Protein AF-A0A239UF97-F1 (afdb_monomer)

Secondary structure (DSSP, 8-state):
-------------------GGG-EEEHHHHHHTT--HHHHHHHHHTTSS--SEEETTEEEEEHHHHHHHHHHHHTT-

Foldseek 3Di:
DDPPPPPDPDDDPPPPPPPLQPDKDWPVVCVVVPNDPVLVVVCVVVVQFPFPDADPNIGMGRPVSVVSSVVVVVVVD

Radius of gyration: 19.4 Å; Cα contacts (8 Å, |Δi|>4): 60; chains: 1; bounding box: 54×35×38 Å

Organism: NCBI:txid70258

Sequence (77 aa):
MDDTSFGNIYIDSQPVTLDWDTLVTDESEMEVDGIPSSVIDMWVNKKQLIPSYTKDNLRHFYTKDVLNACRSYVKVY

Solvent-accessible surface area (backbone atoms only — not comparable to full-atom values): 4922 Å² total; per-residue (Å²): 135,88,84,78,77,76,75,79,83,79,76,81,80,69,80,78,84,69,60,71,88,72,39,68,45,41,55,68,58,40,39,74,75,66,45,53,66,72,56,54,50,50,31,41,76,69,66,62,38,72,67,76,49,74,56,96,92,35,52,26,29,44,47,64,50,54,52,51,41,53,57,60,56,60,73,76,106

Nearest PDB structures (foldseek):
  3ucs-assembly1_A  TM=7.619E-01  e=5.385E-01  Klebsiella pneumoniae 342
  4r4e-assembly1_A  TM=7.452E-01  e=1.497E+00  Bacillus subtilis subsp. subtilis str. 168
  7nvv-assembly1_2  TM=4.077E-01  e=4.768E+00  Homo sapiens
  7u5f-assembly1_A  TM=4.613E-01  e=8.226E+00  Pseudomonas aeruginosa PAO1

Mean predicted aligned error: 10.74 Å

pLDDT: mean 81.52, std 15.32, range [42.09, 94.69]

Structure (mmCIF, N/CA/C/O backbone):
data_AF-A0A239UF97-F1
#
_entry.id   AF-A0A239UF97-F1
#
loop_
_atom_site.group_PDB
_atom_site.id
_atom_site.type_symbol
_atom_site.label_atom_id
_atom_site.label_alt_id
_atom_site.label_comp_id
_atom_site.label_asym_id
_atom_site.label_entity_id
_atom_site.label_seq_id
_atom_site.pdbx_PDB_ins_code
_atom_site.Cartn_x
_atom_site.Cartn_y
_atom_site.Cartn_z
_atom_site.occupancy
_atom_site.B_iso_or_equiv
_atom_site.auth_seq_id
_atom_site.auth_comp_id
_atom_site.auth_asym_id
_atom_site.auth_atom_id
_atom_site.pdbx_PDB_model_num
ATOM 1 N N . MET A 1 1 ? 43.336 -22.697 -32.846 1.00 42.09 1 MET A N 1
ATOM 2 C CA . MET A 1 1 ? 43.433 -22.439 -31.399 1.00 42.09 1 MET A CA 1
ATOM 3 C C . MET A 1 1 ? 42.282 -21.513 -31.091 1.00 42.09 1 MET A C 1
ATOM 5 O O . MET A 1 1 ? 42.183 -20.483 -31.739 1.00 42.09 1 MET A O 1
ATOM 9 N N . ASP A 1 2 ? 41.338 -22.001 -30.298 1.00 47.25 2 ASP A N 1
ATOM 10 C CA . ASP A 1 2 ? 40.040 -21.374 -30.061 1.00 47.25 2 ASP A CA 1
ATOM 11 C C . ASP A 1 2 ? 40.192 -20.386 -28.899 1.00 47.25 2 ASP A C 1
ATOM 13 O O . ASP A 1 2 ? 40.500 -20.797 -27.780 1.00 47.25 2 ASP A O 1
ATOM 17 N N . ASP A 1 3 ? 40.091 -19.092 -29.193 1.00 55.81 3 ASP A N 1
ATOM 18 C CA . ASP A 1 3 ? 40.354 -17.994 -28.257 1.00 55.81 3 ASP A CA 1
ATOM 19 C C . ASP A 1 3 ? 39.022 -17.481 -27.689 1.00 55.81 3 ASP A C 1
ATOM 21 O O . ASP A 1 3 ? 38.644 -16.318 -27.825 1.00 55.81 3 ASP A O 1
ATOM 25 N N . THR A 1 4 ? 38.244 -18.393 -27.101 1.00 58.16 4 THR A N 1
ATOM 26 C CA . THR A 1 4 ? 36.987 -18.042 -26.432 1.00 58.16 4 THR A CA 1
ATOM 27 C C . THR A 1 4 ? 37.284 -17.706 -24.970 1.00 58.16 4 THR A C 1
ATOM 29 O O . THR A 1 4 ? 37.125 -18.526 -24.064 1.00 58.16 4 THR A O 1
ATOM 32 N N . SER A 1 5 ? 37.764 -16.482 -24.735 1.00 58.16 5 SER A N 1
ATOM 33 C CA . SER A 1 5 ? 37.840 -15.896 -23.396 1.00 58.16 5 SER A CA 1
ATOM 34 C C . SER A 1 5 ? 36.418 -15.606 -22.910 1.00 58.16 5 SER A C 1
ATOM 36 O O . SER A 1 5 ? 35.781 -14.641 -23.335 1.00 58.16 5 SER A O 1
ATOM 38 N N . PHE A 1 6 ? 35.890 -16.455 -22.027 1.00 61.41 6 PHE A N 1
ATOM 39 C CA . PHE A 1 6 ? 34.720 -16.099 -21.231 1.00 61.41 6 PHE A CA 1
ATOM 40 C C . PHE A 1 6 ? 35.147 -14.962 -20.306 1.00 61.41 6 PHE A C 1
ATOM 42 O O . PHE A 1 6 ? 35.873 -15.188 -19.339 1.00 61.41 6 PHE A O 1
ATOM 49 N N . GLY A 1 7 ? 34.758 -13.732 -20.650 1.00 60.31 7 GLY A N 1
ATOM 50 C CA . GLY A 1 7 ? 35.004 -12.563 -19.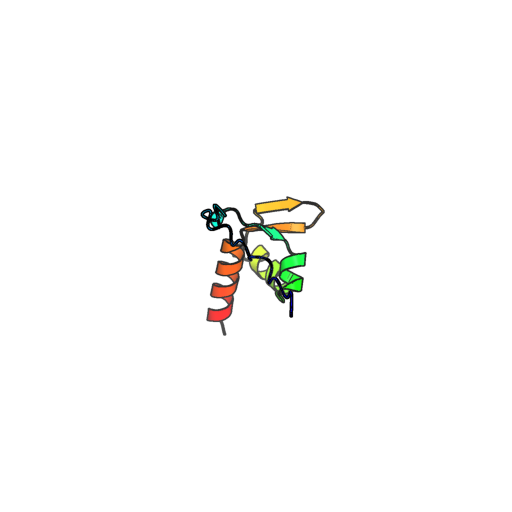817 1.00 60.31 7 GLY A CA 1
ATOM 51 C C . GLY A 1 7 ? 34.594 -12.868 -18.380 1.00 60.31 7 GLY A C 1
ATOM 52 O O . GLY A 1 7 ? 33.465 -13.291 -18.132 1.00 60.31 7 GLY A O 1
ATOM 53 N N . ASN A 1 8 ? 35.538 -12.717 -17.450 1.00 66.06 8 ASN A N 1
ATOM 54 C CA . ASN A 1 8 ? 35.315 -12.984 -16.036 1.00 66.06 8 ASN A CA 1
ATOM 55 C C . ASN A 1 8 ? 34.095 -12.185 -15.562 1.00 66.06 8 ASN A C 1
ATOM 57 O O . ASN A 1 8 ? 34.120 -10.954 -15.550 1.00 66.06 8 ASN A O 1
ATOM 61 N N . ILE A 1 9 ? 33.027 -12.885 -15.178 1.00 65.69 9 ILE A N 1
ATOM 62 C CA . ILE A 1 9 ? 31.871 -12.267 -14.532 1.00 65.69 9 ILE A CA 1
ATOM 63 C C . ILE A 1 9 ? 32.326 -11.875 -13.128 1.00 65.69 9 ILE A C 1
ATOM 65 O O . ILE A 1 9 ? 32.462 -12.719 -12.243 1.00 65.69 9 ILE A O 1
ATOM 69 N N . TYR A 1 10 ? 32.600 -10.589 -12.935 1.00 65.31 10 TYR A N 1
ATOM 70 C CA . TYR A 1 10 ? 32.850 -10.026 -11.617 1.00 65.31 10 TYR A CA 1
ATOM 71 C C . TYR A 1 10 ? 31.508 -9.807 -10.922 1.00 65.31 10 TYR A C 1
ATOM 73 O O . TYR A 1 10 ? 30.770 -8.880 -11.249 1.00 65.31 10 TYR A O 1
ATOM 81 N N . ILE A 1 11 ? 31.185 -10.688 -9.976 1.00 63.47 11 ILE A N 1
ATOM 82 C CA . ILE A 1 11 ? 30.094 -10.464 -9.029 1.00 63.47 11 ILE A CA 1
ATOM 83 C C . ILE A 1 11 ? 30.672 -9.615 -7.903 1.00 63.47 11 ILE A C 1
ATOM 85 O O . ILE A 1 11 ? 31.501 -10.094 -7.128 1.00 63.47 11 ILE A O 1
ATOM 89 N N . ASP A 1 12 ? 30.261 -8.351 -7.835 1.00 71.12 12 ASP A N 1
ATOM 90 C CA . ASP A 1 12 ? 30.576 -7.515 -6.686 1.00 71.12 12 ASP A CA 1
ATOM 91 C C . ASP A 1 12 ? 29.808 -8.040 -5.465 1.00 71.12 12 ASP A C 1
ATOM 93 O O . ASP A 1 12 ? 28.579 -8.021 -5.423 1.00 71.12 12 ASP A O 1
ATOM 97 N N . SER A 1 13 ? 30.548 -8.570 -4.492 1.00 65.00 13 SER A N 1
ATOM 98 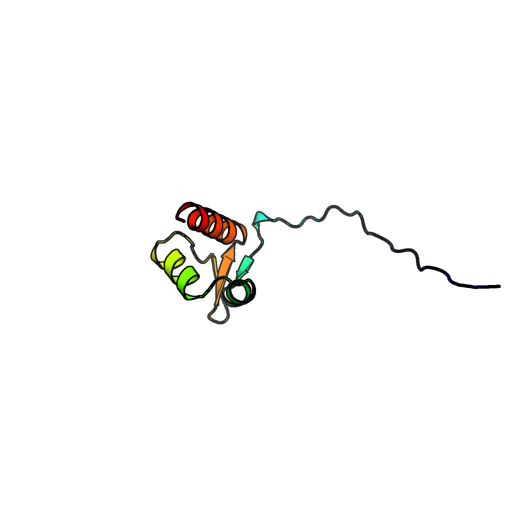C CA . SER A 1 13 ? 30.010 -9.125 -3.252 1.00 65.00 13 SER A CA 1
ATOM 99 C C . SER A 1 13 ? 29.865 -8.075 -2.151 1.00 65.00 13 SER A C 1
ATOM 101 O O . SER A 1 13 ? 29.763 -8.455 -0.980 1.00 65.00 13 SER A O 1
ATOM 103 N N . GLN A 1 14 ? 29.928 -6.773 -2.471 1.00 75.38 14 GLN A N 1
ATOM 104 C CA . GLN A 1 14 ? 29.600 -5.748 -1.486 1.00 75.38 14 GLN A CA 1
ATOM 105 C C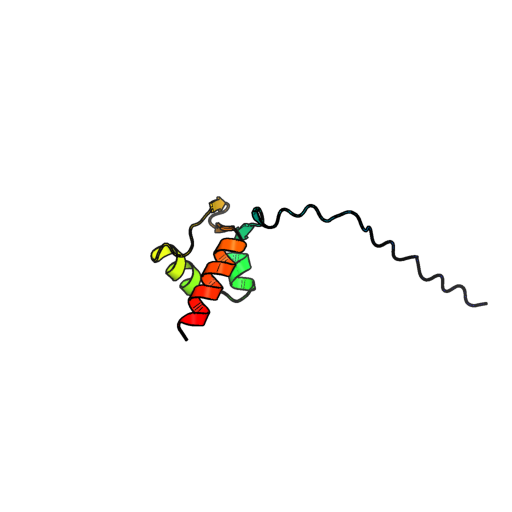 . GLN A 1 14 ? 28.223 -6.057 -0.869 1.00 75.38 14 GLN A C 1
ATOM 107 O O . GLN A 1 14 ? 27.284 -6.407 -1.592 1.00 75.38 14 GLN A O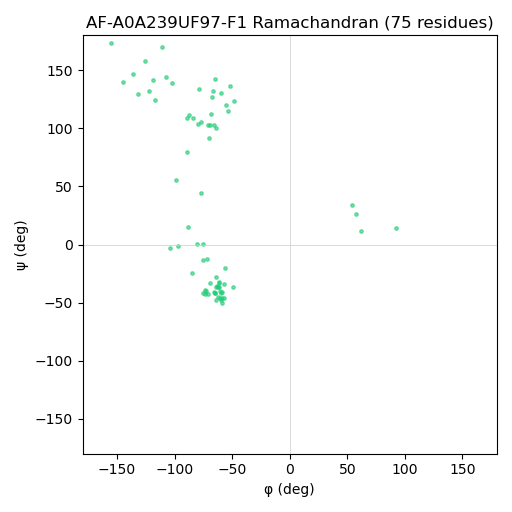 1
ATOM 112 N N . PRO A 1 15 ? 28.077 -5.935 0.463 1.00 61.84 15 PRO A N 1
ATOM 113 C CA . PRO A 1 15 ? 26.780 -6.048 1.102 1.00 61.84 15 PRO A CA 1
ATOM 114 C C . PRO A 1 15 ? 25.832 -5.047 0.453 1.00 61.84 15 PRO A C 1
ATOM 116 O O . PRO A 1 15 ? 26.081 -3.842 0.472 1.00 61.84 15 PRO A O 1
ATOM 119 N N . VAL A 1 16 ? 24.745 -5.545 -0.128 1.00 60.03 16 VAL A N 1
ATOM 120 C CA . VAL A 1 16 ? 23.666 -4.693 -0.611 1.00 60.03 16 VAL A CA 1
ATOM 121 C C . VAL A 1 16 ? 23.070 -4.009 0.619 1.00 60.03 16 VAL A C 1
ATOM 123 O O . VAL A 1 16 ? 22.295 -4.609 1.361 1.00 60.03 16 VAL A O 1
ATOM 126 N N . THR A 1 17 ? 23.445 -2.752 0.862 1.00 63.88 17 THR A N 1
ATOM 127 C CA . THR A 1 17 ? 22.851 -1.886 1.894 1.00 63.88 17 THR A CA 1
ATOM 128 C C . THR A 1 17 ? 21.499 -1.357 1.418 1.00 63.88 17 THR A C 1
ATOM 130 O O . THR A 1 17 ? 21.223 -0.161 1.499 1.00 63.88 17 THR A O 1
ATOM 133 N N . LEU A 1 18 ? 20.677 -2.231 0.833 1.00 61.31 18 LEU A N 1
ATOM 134 C CA . LEU A 1 18 ? 19.307 -1.889 0.502 1.00 61.31 18 LEU A CA 1
ATOM 135 C C . LEU A 1 18 ? 18.536 -1.940 1.810 1.00 61.31 18 LEU A C 1
ATOM 137 O O . LEU A 1 18 ? 18.289 -3.014 2.362 1.00 61.31 18 LEU A O 1
ATOM 141 N N . ASP A 1 19 ? 18.222 -0.763 2.333 1.00 68.38 19 ASP A N 1
ATOM 142 C CA . ASP A 1 19 ? 17.343 -0.650 3.478 1.00 68.38 19 ASP A CA 1
ATOM 143 C C . ASP A 1 19 ? 15.925 -1.014 3.023 1.00 68.38 19 ASP A C 1
ATOM 145 O O . ASP A 1 19 ? 15.174 -0.182 2.509 1.00 68.38 19 ASP A O 1
ATOM 149 N N . TRP A 1 20 ? 15.588 -2.296 3.163 1.00 64.88 20 TRP A N 1
ATOM 150 C CA . TRP A 1 20 ? 14.292 -2.862 2.790 1.00 64.88 20 TRP A CA 1
ATOM 151 C C . TRP A 1 20 ? 13.118 -2.149 3.477 1.00 64.88 20 TRP A C 1
ATOM 153 O O . TRP A 1 20 ? 11.999 -2.202 2.967 1.00 64.88 20 TRP A O 1
ATOM 163 N N . ASP A 1 21 ? 13.360 -1.438 4.586 1.00 69.38 21 ASP A N 1
ATOM 164 C CA . ASP A 1 21 ? 12.345 -0.633 5.263 1.00 69.38 21 ASP A CA 1
ATOM 165 C C . ASP A 1 21 ? 12.014 0.684 4.547 1.00 69.38 21 ASP A C 1
ATOM 167 O O . ASP A 1 21 ? 10.989 1.294 4.871 1.00 69.38 21 ASP A O 1
ATOM 171 N N . THR A 1 22 ? 12.841 1.099 3.581 1.00 75.81 22 THR A N 1
ATOM 172 C CA . THR A 1 22 ? 12.707 2.356 2.821 1.00 75.81 22 THR A CA 1
ATOM 173 C C . THR A 1 22 ? 12.165 2.168 1.410 1.00 75.81 22 THR A C 1
ATOM 175 O O . THR A 1 22 ? 11.946 3.155 0.712 1.00 75.81 22 THR A O 1
ATOM 178 N N . LEU A 1 23 ? 11.922 0.927 0.981 1.00 86.88 23 LEU A N 1
ATOM 179 C CA . LEU A 1 23 ? 11.396 0.654 -0.351 1.00 86.88 23 LEU A CA 1
ATOM 180 C C . LEU A 1 23 ? 9.968 1.166 -0.487 1.00 86.88 23 LEU A C 1
ATOM 182 O O . LEU A 1 23 ? 9.079 0.795 0.287 1.00 86.88 23 LEU A O 1
ATOM 186 N N . VAL A 1 24 ? 9.744 1.965 -1.520 1.00 90.56 24 VAL A N 1
ATOM 187 C CA . VAL A 1 24 ? 8.454 2.561 -1.844 1.00 90.56 24 VAL A CA 1
ATOM 188 C C . VAL A 1 24 ? 8.015 2.070 -3.216 1.00 90.56 24 VAL A C 1
ATOM 190 O O . VAL A 1 24 ? 8.847 1.951 -4.107 1.00 90.56 24 VAL A O 1
ATOM 193 N N . THR A 1 25 ? 6.720 1.815 -3.359 1.00 92.31 25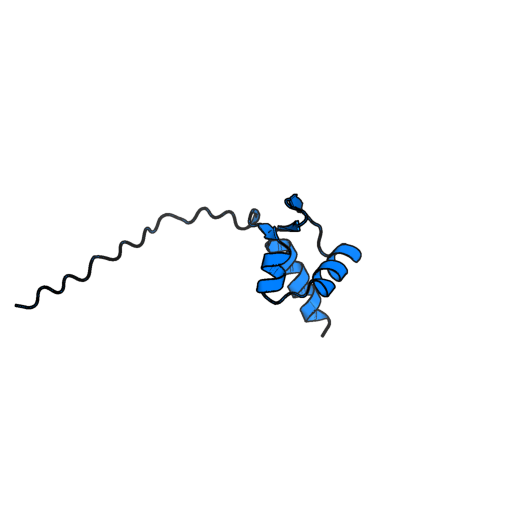 THR A N 1
ATOM 194 C CA . THR A 1 25 ? 6.060 1.512 -4.630 1.00 92.31 25 THR A CA 1
ATOM 195 C C . THR A 1 25 ? 4.885 2.459 -4.836 1.00 92.31 25 THR A C 1
ATOM 197 O O . THR A 1 25 ? 4.387 3.048 -3.868 1.00 92.31 25 THR A O 1
ATOM 200 N N . ASP A 1 26 ? 4.460 2.649 -6.077 1.00 93.88 26 ASP A N 1
ATOM 201 C CA . ASP A 1 26 ? 3.269 3.427 -6.411 1.00 93.88 26 ASP A CA 1
ATOM 202 C C . ASP A 1 26 ? 2.119 2.575 -6.947 1.00 93.88 26 ASP A C 1
ATOM 204 O O . ASP A 1 26 ? 2.249 1.386 -7.221 1.00 93.88 26 ASP A O 1
ATOM 208 N N . GLU A 1 27 ? 0.951 3.195 -7.068 1.00 92.44 27 GLU A N 1
ATOM 209 C CA . GLU A 1 27 ? -0.268 2.510 -7.508 1.00 92.44 27 GLU A CA 1
ATOM 210 C C . GLU A 1 27 ? -0.171 1.925 -8.905 1.00 92.44 27 GLU A C 1
ATOM 212 O O . GLU A 1 27 ? -0.777 0.890 -9.160 1.00 92.44 27 GLU A O 1
ATOM 217 N N . SER A 1 28 ? 0.582 2.568 -9.797 1.00 93.88 28 SER A N 1
ATOM 218 C CA . SER A 1 28 ? 0.733 2.084 -11.163 1.00 93.88 28 SER A CA 1
ATOM 219 C C . SER A 1 28 ? 1.608 0.833 -11.202 1.00 93.88 28 SER A C 1
ATOM 221 O O . SER A 1 28 ? 1.266 -0.132 -11.884 1.00 93.88 28 SER A O 1
ATOM 223 N N . GLU A 1 29 ? 2.680 0.800 -10.408 1.00 93.31 29 GLU A N 1
ATOM 224 C CA . GLU A 1 29 ? 3.510 -0.391 -10.219 1.00 93.31 29 GLU A CA 1
ATOM 225 C C . GLU A 1 29 ? 2.700 -1.533 -9.595 1.00 93.31 29 GLU A C 1
ATOM 227 O O . GLU A 1 29 ? 2.721 -2.657 -10.094 1.00 93.31 29 GLU A O 1
ATOM 232 N N . MET A 1 30 ? 1.904 -1.236 -8.564 1.00 93.12 30 MET A N 1
ATOM 233 C CA . MET A 1 30 ? 1.027 -2.221 -7.926 1.00 93.12 30 MET A CA 1
ATOM 234 C C . MET A 1 30 ? -0.005 -2.808 -8.905 1.00 93.12 30 MET A C 1
ATOM 236 O O . MET A 1 30 ? -0.270 -4.011 -8.864 1.00 93.12 30 MET A O 1
ATOM 240 N N . GLU A 1 31 ? -0.577 -1.990 -9.794 1.00 93.50 31 GLU A N 1
ATOM 241 C CA . GLU A 1 31 ? -1.476 -2.459 -10.855 1.00 93.50 31 GLU A CA 1
ATOM 242 C C . GLU A 1 31 ? -0.764 -3.364 -11.866 1.00 93.50 31 GLU A C 1
ATOM 244 O O . GLU A 1 31 ? -1.315 -4.401 -12.248 1.00 93.50 31 GLU A O 1
ATOM 249 N N . VAL A 1 32 ? 0.464 -3.014 -12.266 1.00 93.25 32 VAL A N 1
ATOM 250 C CA . VAL A 1 32 ? 1.307 -3.839 -13.152 1.00 93.25 32 VAL A CA 1
A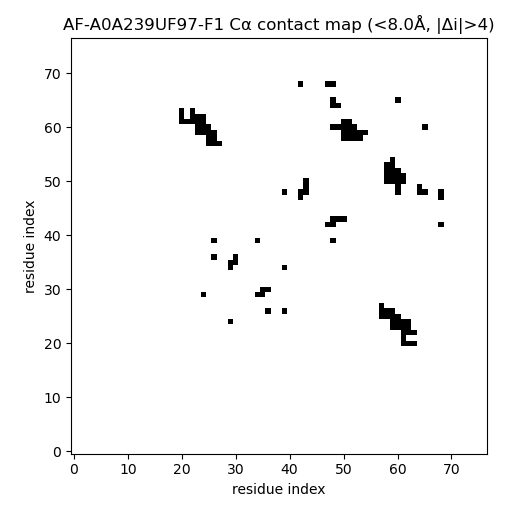TOM 251 C C . VAL A 1 32 ? 1.636 -5.190 -12.509 1.00 93.25 32 VAL A C 1
ATOM 253 O O . VAL A 1 32 ? 1.606 -6.214 -13.193 1.00 93.25 32 VAL A O 1
ATOM 256 N N . ASP A 1 33 ? 1.847 -5.213 -11.193 1.00 89.38 33 ASP A N 1
ATOM 257 C CA . ASP A 1 33 ? 2.071 -6.428 -10.401 1.00 89.38 33 ASP A CA 1
ATOM 258 C C . ASP A 1 33 ? 0.784 -7.239 -10.142 1.00 89.38 33 ASP A C 1
ATOM 260 O O . ASP A 1 33 ? 0.810 -8.302 -9.512 1.00 89.38 33 ASP A O 1
ATOM 264 N N . GLY A 1 34 ? -0.357 -6.776 -10.662 1.00 90.44 34 GLY A N 1
ATOM 265 C CA . GLY A 1 34 ? -1.629 -7.492 -10.641 1.00 90.44 34 GLY A CA 1
ATOM 266 C C . GLY A 1 34 ? -2.524 -7.177 -9.444 1.00 90.44 34 GLY A C 1
ATOM 267 O O . GLY A 1 34 ? -3.487 -7.911 -9.212 1.00 90.44 34 GLY A O 1
ATOM 268 N N . ILE A 1 35 ? -2.249 -6.108 -8.689 1.00 91.75 35 ILE A N 1
ATOM 269 C CA . ILE A 1 35 ? -3.136 -5.598 -7.636 1.00 91.75 35 ILE A CA 1
ATOM 270 C C . ILE A 1 35 ? -4.098 -4.577 -8.263 1.00 91.75 35 ILE A C 1
ATOM 272 O O . ILE A 1 35 ? -3.683 -3.468 -8.582 1.00 91.75 35 ILE A O 1
ATOM 276 N N . PRO A 1 36 ? -5.397 -4.886 -8.423 1.00 93.00 36 PRO A N 1
ATOM 277 C CA . PRO A 1 36 ? -6.329 -3.955 -9.056 1.00 93.00 36 PRO A CA 1
ATOM 278 C C . PRO A 1 36 ? -6.508 -2.678 -8.225 1.00 93.00 36 PRO A C 1
ATOM 280 O O . PRO A 1 36 ? -6.654 -2.770 -7.003 1.00 93.00 36 PRO A O 1
ATOM 283 N N . SER A 1 37 ? -6.637 -1.512 -8.869 1.00 92.88 37 SER A N 1
ATOM 284 C CA . SER A 1 37 ? -6.928 -0.227 -8.198 1.00 92.88 37 SER A CA 1
ATOM 285 C C . SER A 1 37 ? -8.105 -0.292 -7.229 1.00 92.88 37 SER A C 1
ATOM 287 O O . SER A 1 37 ? -8.043 0.279 -6.145 1.00 92.88 37 SER A O 1
ATOM 289 N N . SER A 1 38 ? -9.152 -1.056 -7.551 1.00 93.62 38 SER A N 1
ATOM 290 C CA . SER A 1 38 ? -10.304 -1.243 -6.659 1.00 93.62 38 SER A CA 1
ATOM 291 C C . SER A 1 38 ? -9.941 -1.893 -5.315 1.00 93.62 38 SER A C 1
ATOM 293 O O . SER A 1 38 ? -10.544 -1.577 -4.286 1.00 93.62 38 SER A O 1
ATOM 295 N N . VAL A 1 39 ? -8.944 -2.782 -5.299 1.00 93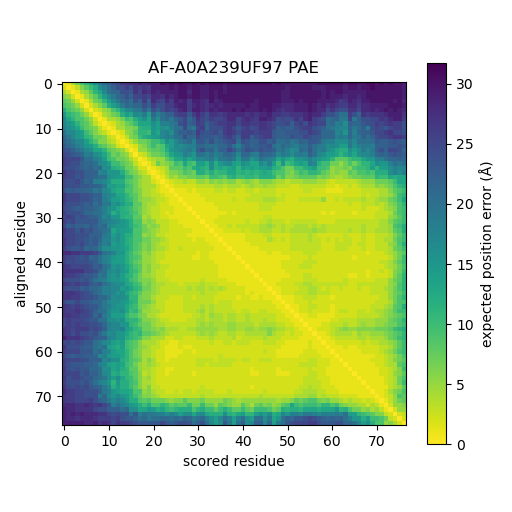.62 39 VAL A N 1
ATOM 296 C CA . VAL A 1 39 ? -8.420 -3.417 -4.082 1.00 93.62 39 VAL A CA 1
ATOM 297 C C . VAL A 1 39 ? -7.556 -2.430 -3.302 1.00 93.62 39 VAL A C 1
ATOM 299 O O . VAL A 1 39 ? -7.704 -2.334 -2.082 1.00 93.62 39 VAL A O 1
ATOM 302 N N . ILE A 1 40 ? -6.720 -1.655 -3.998 1.00 92.88 40 ILE A N 1
ATOM 303 C CA . ILE A 1 40 ? -5.900 -0.595 -3.394 1.00 92.88 40 ILE A CA 1
ATOM 304 C C . ILE A 1 40 ? -6.805 0.429 -2.699 1.00 92.88 40 ILE A C 1
ATOM 306 O O . ILE A 1 40 ? -6.649 0.695 -1.506 1.00 92.88 40 ILE A O 1
ATOM 310 N N . ASP A 1 41 ? -7.832 0.917 -3.396 1.00 94.38 41 ASP A N 1
ATOM 311 C CA . ASP A 1 41 ? -8.832 1.834 -2.851 1.00 94.38 41 ASP A CA 1
ATOM 312 C C . ASP A 1 41 ? -9.579 1.242 -1.660 1.00 94.38 41 ASP A C 1
ATOM 314 O O . ASP A 1 41 ? -9.806 1.928 -0.661 1.00 94.38 41 ASP A O 1
ATOM 318 N N . MET A 1 42 ? -9.954 -0.038 -1.720 1.00 94.31 42 MET A N 1
ATOM 319 C CA . MET A 1 42 ? -10.575 -0.716 -0.584 1.00 94.31 42 MET A CA 1
ATOM 320 C C . MET A 1 42 ? -9.654 -0.697 0.644 1.00 94.31 42 MET A C 1
ATOM 322 O O . MET A 1 42 ? -10.127 -0.397 1.745 1.00 94.31 42 MET A O 1
ATOM 326 N N . TRP A 1 43 ? -8.366 -1.014 0.484 1.00 94.56 43 TRP A N 1
ATOM 327 C CA . TRP A 1 43 ? -7.408 -1.007 1.592 1.00 94.56 43 TRP A CA 1
ATOM 328 C C . TRP A 1 43 ? -7.193 0.395 2.157 1.00 94.56 43 TRP A C 1
ATOM 330 O O . TRP A 1 43 ? -7.193 0.557 3.381 1.00 94.56 43 TRP A O 1
ATOM 340 N N . VAL A 1 44 ? -7.089 1.409 1.296 1.00 93.88 44 VAL A N 1
ATOM 341 C CA . VAL A 1 44 ? -6.949 2.809 1.718 1.00 93.88 44 VAL A CA 1
ATOM 342 C C . VAL A 1 44 ? -8.192 3.283 2.475 1.00 93.88 44 VAL A C 1
ATOM 344 O O . VAL A 1 44 ? -8.081 3.804 3.586 1.00 93.88 44 VAL A O 1
ATOM 347 N N . ASN A 1 45 ? -9.391 3.020 1.950 1.00 94.31 45 ASN A N 1
ATOM 348 C CA . ASN A 1 45 ? -10.654 3.411 2.584 1.00 94.31 45 ASN A CA 1
ATOM 349 C C . ASN A 1 45 ? -10.866 2.736 3.948 1.00 94.31 45 ASN A C 1
ATOM 351 O O . ASN A 1 45 ? -11.387 3.350 4.881 1.00 94.31 45 ASN A O 1
ATOM 355 N N . LYS A 1 46 ? -10.426 1.481 4.093 1.00 92.88 46 LYS A N 1
ATOM 356 C CA . LYS A 1 46 ? -10.461 0.741 5.365 1.00 92.88 46 LYS A CA 1
ATOM 357 C C . LYS A 1 46 ? -9.313 1.097 6.315 1.00 92.88 46 LYS A C 1
ATOM 359 O O . LYS A 1 46 ? -9.251 0.527 7.402 1.00 92.88 46 LYS A O 1
ATOM 364 N N . LYS A 1 47 ? -8.416 2.017 5.931 1.00 92.00 47 LYS A N 1
ATOM 365 C CA . LYS A 1 47 ? -7.188 2.371 6.668 1.00 92.00 47 LYS A CA 1
ATOM 366 C C . LYS A 1 47 ? -6.254 1.176 6.914 1.00 92.00 47 LYS A C 1
ATOM 368 O O . LYS A 1 47 ? -5.509 1.161 7.888 1.00 92.00 47 LYS A O 1
ATOM 373 N N . GLN A 1 48 ? -6.317 0.165 6.048 1.00 91.44 48 GLN A N 1
ATOM 374 C CA . GLN A 1 48 ? -5.440 -1.011 6.074 1.00 91.44 48 GLN A CA 1
ATOM 375 C C . GLN A 1 48 ? -4.124 -0.758 5.335 1.00 91.44 48 GLN A C 1
ATOM 377 O O . GLN A 1 48 ? -3.124 -1.402 5.633 1.00 91.44 48 GLN A O 1
ATOM 382 N N . LEU A 1 49 ? -4.132 0.191 4.400 1.00 93.56 49 LEU A N 1
ATOM 383 C CA . LEU A 1 49 ? -2.961 0.683 3.693 1.00 93.56 49 LEU A CA 1
ATOM 384 C C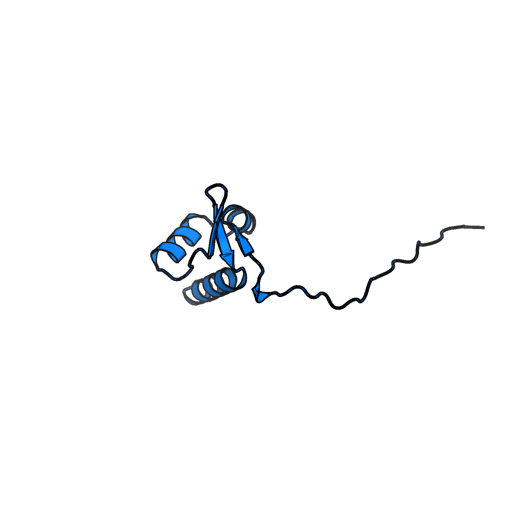 . LEU A 1 49 ? -2.992 2.213 3.736 1.00 93.56 49 LEU A C 1
ATOM 386 O O . LEU A 1 49 ? -4.023 2.817 3.445 1.00 93.56 49 LEU A O 1
ATOM 390 N N . ILE A 1 50 ? -1.893 2.844 4.144 1.00 93.69 50 ILE A N 1
ATOM 391 C CA . ILE A 1 50 ? -1.808 4.301 4.296 1.00 93.69 50 ILE A CA 1
ATOM 392 C C . ILE A 1 50 ? -0.753 4.816 3.311 1.00 93.69 50 ILE A C 1
ATOM 394 O O . ILE A 1 50 ? 0.382 4.344 3.370 1.00 93.69 50 ILE A O 1
ATOM 398 N N . PRO A 1 51 ? -1.093 5.766 2.420 1.00 93.88 51 PRO A N 1
ATOM 399 C CA . PRO A 1 51 ? -0.108 6.404 1.555 1.00 93.88 51 PRO A CA 1
ATOM 400 C C . PRO 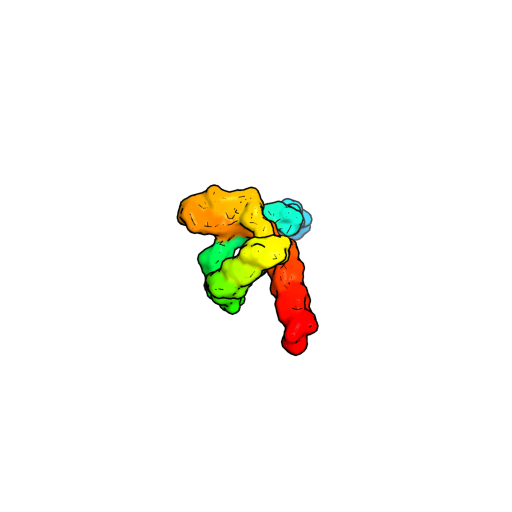A 1 51 ? 0.970 7.101 2.385 1.00 93.88 51 PRO A C 1
ATOM 402 O O . PRO A 1 51 ? 0.648 7.875 3.287 1.00 93.88 51 PRO A O 1
ATOM 405 N N . SER A 1 52 ? 2.240 6.853 2.074 1.00 92.25 52 SER A N 1
ATOM 406 C CA . SER A 1 52 ? 3.363 7.551 2.704 1.00 92.25 52 SER A CA 1
ATOM 407 C C . SER A 1 52 ? 3.477 8.983 2.181 1.00 92.25 52 SER A C 1
ATOM 409 O O . SER A 1 52 ? 3.664 9.919 2.956 1.00 92.25 52 SER A O 1
ATOM 411 N N . TYR A 1 53 ? 3.317 9.162 0.869 1.00 92.44 53 TYR A N 1
ATOM 412 C CA . TYR A 1 53 ? 3.243 10.460 0.207 1.00 92.44 53 TYR A CA 1
ATOM 413 C C . TYR A 1 53 ? 2.483 10.358 -1.121 1.00 92.44 53 TYR A C 1
ATOM 415 O O . TYR A 1 53 ? 2.130 9.275 -1.589 1.00 92.44 53 TYR A O 1
ATOM 423 N N . THR A 1 54 ? 2.232 11.510 -1.738 1.00 93.81 54 THR A N 1
ATOM 424 C CA . THR A 1 54 ? 1.652 11.614 -3.079 1.00 93.81 54 THR A CA 1
ATOM 425 C C . THR A 1 54 ? 2.603 12.397 -3.967 1.00 93.81 54 THR A C 1
ATOM 427 O O . THR A 1 54 ? 3.083 13.460 -3.570 1.00 93.81 54 THR A O 1
ATOM 430 N N . LYS A 1 55 ? 2.879 11.876 -5.161 1.00 91.94 55 LYS A N 1
ATOM 431 C CA . LYS A 1 55 ? 3.718 12.520 -6.174 1.00 91.94 55 LYS A CA 1
ATOM 432 C C . LYS A 1 55 ? 3.143 12.190 -7.548 1.00 91.94 55 LYS A C 1
ATOM 434 O O . LYS A 1 55 ? 2.662 11.087 -7.752 1.00 91.94 55 LYS A O 1
ATOM 439 N N . ASP A 1 56 ? 3.125 13.163 -8.457 1.00 91.38 56 ASP A N 1
ATOM 440 C CA . ASP A 1 56 ? 2.621 12.978 -9.828 1.00 91.38 56 ASP A CA 1
ATOM 441 C C . ASP A 1 56 ? 1.183 12.411 -9.893 1.00 91.38 56 ASP A C 1
ATOM 443 O O . ASP A 1 56 ? 0.829 11.662 -10.796 1.00 91.38 56 ASP A O 1
ATOM 447 N N . ASN A 1 57 ? 0.337 12.794 -8.925 1.00 91.19 57 ASN A N 1
ATOM 448 C CA . ASN A 1 57 ? -1.024 12.275 -8.702 1.00 91.19 57 ASN A CA 1
ATOM 449 C C . ASN A 1 57 ? -1.122 10.775 -8.369 1.00 91.19 57 ASN A C 1
ATOM 451 O O . ASN A 1 57 ? -2.230 10.247 -8.325 1.00 91.19 57 ASN A O 1
ATOM 455 N N . LEU A 1 58 ? -0.005 10.111 -8.071 1.00 91.56 58 LEU A N 1
ATOM 456 C CA . LEU A 1 58 ? 0.035 8.729 -7.605 1.00 91.56 58 LEU A CA 1
ATOM 457 C C . LEU A 1 58 ? 0.264 8.680 -6.096 1.00 91.56 58 LEU A C 1
ATOM 459 O O . LEU A 1 58 ? 1.057 9.449 -5.532 1.00 91.56 58 LEU A O 1
ATOM 463 N N . ARG A 1 59 ? -0.444 7.772 -5.419 1.00 94.69 59 ARG A N 1
ATOM 464 C CA . ARG A 1 59 ? -0.157 7.450 -4.020 1.00 94.69 59 ARG A CA 1
ATOM 465 C C . ARG A 1 59 ? 1.044 6.512 -3.976 1.00 94.69 59 ARG A C 1
ATOM 467 O O . ARG A 1 59 ? 1.126 5.540 -4.716 1.00 94.69 59 ARG A O 1
ATOM 474 N N . HIS A 1 60 ? 1.973 6.819 -3.090 1.00 94.56 60 HIS A N 1
ATOM 475 C CA . HIS A 1 60 ? 3.137 5.991 -2.840 1.00 94.56 60 HIS A CA 1
ATOM 476 C C . HIS A 1 60 ? 2.992 5.302 -1.489 1.00 94.56 60 HIS A C 1
ATOM 478 O O . HIS A 1 60 ? 2.461 5.881 -0.538 1.00 94.56 60 HIS A O 1
ATOM 484 N N . PHE A 1 61 ? 3.475 4.070 -1.397 1.00 94.38 61 PHE A N 1
ATOM 485 C CA . PHE A 1 61 ? 3.335 3.215 -0.226 1.00 94.38 61 PHE A CA 1
ATOM 486 C C . PHE A 1 61 ? 4.651 2.532 0.082 1.00 94.38 61 PHE A C 1
ATOM 488 O O . PHE A 1 61 ? 5.393 2.160 -0.824 1.00 94.38 61 PHE A O 1
ATOM 495 N N . TYR A 1 62 ? 4.927 2.296 1.360 1.00 93.44 62 TYR A N 1
ATOM 496 C CA . TYR A 1 62 ? 6.027 1.407 1.693 1.00 93.44 62 TYR A CA 1
ATOM 497 C C . TYR A 1 62 ? 5.695 -0.012 1.239 1.00 93.44 62 TYR A C 1
ATOM 499 O O . TYR A 1 62 ? 4.633 -0.555 1.551 1.00 93.44 62 TYR A O 1
ATOM 507 N N . THR A 1 63 ? 6.642 -0.642 0.552 1.00 90.56 63 THR A N 1
ATOM 508 C CA . THR A 1 63 ? 6.485 -1.992 -0.008 1.00 90.56 63 THR A CA 1
ATOM 509 C C . THR A 1 63 ? 6.134 -3.009 1.085 1.00 90.56 63 THR A C 1
ATOM 511 O O . THR A 1 63 ? 5.339 -3.924 0.876 1.00 90.56 63 THR A O 1
ATOM 514 N N . LYS A 1 64 ? 6.659 -2.814 2.303 1.00 90.06 64 LYS A N 1
ATOM 515 C CA . LYS A 1 64 ? 6.329 -3.639 3.474 1.00 90.06 64 LYS A CA 1
ATOM 516 C C . LYS A 1 64 ? 4.859 -3.537 3.894 1.00 90.06 64 LYS A C 1
ATOM 518 O O . LYS A 1 64 ? 4.269 -4.544 4.286 1.00 90.06 64 LYS A O 1
ATOM 523 N N . ASP A 1 65 ? 4.260 -2.354 3.782 1.00 92.25 65 ASP A N 1
ATOM 524 C CA . ASP A 1 65 ? 2.862 -2.122 4.145 1.00 92.25 65 ASP A CA 1
ATOM 525 C C . ASP A 1 65 ? 1.937 -2.740 3.095 1.00 92.25 65 ASP A C 1
ATOM 527 O O . ASP A 1 65 ? 0.963 -3.405 3.451 1.00 92.25 65 ASP A O 1
ATOM 531 N N . VAL A 1 66 ? 2.305 -2.635 1.814 1.00 91.75 66 VAL A N 1
ATOM 532 C CA . VAL A 1 66 ? 1.624 -3.332 0.711 1.00 91.75 66 VAL A CA 1
ATOM 533 C C . VAL A 1 66 ? 1.669 -4.849 0.913 1.00 91.75 66 VAL A C 1
ATOM 535 O O . VAL A 1 66 ? 0.634 -5.513 0.877 1.00 91.75 66 VAL A O 1
ATOM 538 N N . LEU A 1 67 ? 2.841 -5.412 1.226 1.00 89.62 67 LEU A N 1
ATOM 539 C CA . LEU A 1 67 ? 2.987 -6.843 1.507 1.00 89.62 67 LEU A CA 1
ATOM 540 C C . LEU A 1 67 ? 2.116 -7.296 2.693 1.00 89.62 67 LEU A C 1
ATOM 542 O O . LEU A 1 67 ? 1.511 -8.373 2.656 1.00 89.62 67 LEU A O 1
ATOM 546 N N . ASN A 1 68 ? 2.037 -6.485 3.749 1.00 90.00 68 ASN A N 1
ATOM 547 C CA . ASN A 1 68 ? 1.177 -6.757 4.898 1.00 90.00 68 ASN A CA 1
ATOM 548 C C . ASN A 1 68 ? -0.313 -6.710 4.524 1.00 90.00 68 ASN A C 1
ATOM 550 O O . ASN A 1 68 ? -1.069 -7.596 4.939 1.00 90.00 68 ASN A O 1
ATOM 554 N N . ALA A 1 69 ? -0.728 -5.746 3.697 1.00 90.81 69 ALA A N 1
ATOM 555 C CA . ALA A 1 69 ? -2.089 -5.665 3.174 1.00 90.81 69 ALA A CA 1
ATOM 556 C C . ALA A 1 69 ? -2.446 -6.920 2.354 1.00 90.81 69 ALA A C 1
ATOM 558 O O . ALA A 1 69 ? -3.463 -7.564 2.636 1.00 90.81 69 ALA A O 1
ATOM 559 N N . CYS A 1 70 ? -1.561 -7.363 1.456 1.00 88.50 70 CYS A N 1
ATOM 560 C CA . CYS A 1 70 ? -1.726 -8.599 0.684 1.00 88.50 70 CYS A CA 1
ATOM 561 C C . CYS A 1 70 ? -1.898 -9.836 1.581 1.00 88.50 70 CYS A C 1
ATOM 563 O O . CYS A 1 70 ? -2.821 -10.629 1.391 1.00 88.50 70 CYS A O 1
ATOM 565 N N . ARG A 1 71 ? -1.061 -9.990 2.615 1.00 87.44 71 ARG A N 1
ATOM 566 C CA . ARG A 1 71 ? -1.172 -11.105 3.578 1.00 87.44 71 ARG A CA 1
ATOM 567 C C . ARG A 1 71 ? -2.500 -11.103 4.329 1.00 87.44 71 ARG A C 1
ATOM 569 O O . ARG A 1 71 ? -3.038 -12.171 4.624 1.00 87.44 71 ARG A O 1
ATOM 576 N N . SER A 1 72 ? -3.019 -9.921 4.658 1.00 80.00 72 SER A N 1
ATOM 577 C CA . SER A 1 72 ? -4.318 -9.789 5.322 1.00 80.00 72 SER A CA 1
ATOM 578 C C . SER A 1 72 ? -5.480 -10.164 4.398 1.00 80.00 72 SER A C 1
ATOM 580 O O . SER A 1 72 ? -6.455 -10.745 4.864 1.00 80.00 72 SER A O 1
ATOM 582 N N . TYR A 1 73 ? -5.348 -9.904 3.094 1.00 76.62 73 TYR A N 1
ATOM 583 C CA . TYR A 1 73 ? -6.352 -10.227 2.084 1.00 76.62 73 TYR A CA 1
ATOM 584 C C . TYR A 1 73 ? -6.452 -11.736 1.817 1.00 76.62 73 TYR A C 1
ATOM 586 O O . TYR A 1 73 ? -7.552 -12.280 1.781 1.00 76.62 73 TYR A O 1
ATOM 594 N N . VAL A 1 74 ? -5.314 -12.434 1.720 1.00 65.88 74 VAL A N 1
ATOM 595 C CA . VAL A 1 74 ? -5.278 -13.889 1.465 1.00 65.88 74 VAL A CA 1
ATOM 596 C C . VAL A 1 74 ? -5.902 -14.704 2.606 1.00 65.88 74 VAL A C 1
ATOM 598 O O . VAL A 1 74 ? -6.451 -15.766 2.359 1.00 65.88 74 VAL A O 1
ATOM 601 N N . LYS A 1 75 ? -5.883 -14.212 3.853 1.00 55.25 75 LYS A N 1
ATOM 602 C CA . LYS A 1 75 ? -6.518 -14.900 4.996 1.00 55.25 75 LYS A CA 1
ATOM 603 C C . LYS A 1 75 ? -8.051 -14.878 4.985 1.00 55.25 75 LYS A C 1
ATOM 605 O O . LYS A 1 75 ? -8.655 -15.548 5.818 1.00 55.25 75 LYS A O 1
ATOM 610 N N . VAL A 1 76 ? -8.669 -14.066 4.129 1.00 52.00 76 VAL A N 1
ATOM 611 C CA . VAL A 1 76 ? -10.128 -13.864 4.096 1.00 52.00 76 VAL A CA 1
ATOM 612 C C . VAL A 1 76 ? -10.806 -14.741 3.028 1.00 52.00 76 VAL A C 1
ATOM 614 O O . VAL A 1 76 ? -12.033 -14.753 2.959 1.00 52.00 76 VAL A O 1
ATOM 617 N N . TYR A 1 77 ? -10.040 -15.525 2.259 1.00 44.66 77 TYR A N 1
ATOM 618 C CA . TYR A 1 77 ? -10.548 -16.507 1.294 1.00 44.66 77 TYR A CA 1
ATOM 619 C C . TYR A 1 77 ? -10.175 -17.941 1.671 1.00 44.66 77 TYR A C 1
ATOM 621 O O . TYR A 1 77 ? -9.047 -18.150 2.172 1.00 44.66 77 TYR A O 1
#